Protein AF-A0AAW2M0A2-F1 (afdb_monomer_lite)

Radius of gyration: 32.81 Å; chains: 1; bounding box: 78×46×75 Å

Sequence (125 aa):
MKDNPKRLKSDKYCRFHRDRGHTTEECHHLKNEIEKLIQRGHLRQYVNREQSRQPQETASTQHPNSDNLPTAGVIAVISGGPAGGDSANARKALVRAARRNNWQTPNQIQHKLRQARRNRAAIKT

Foldseek 3Di:
DDPDPQQVPDPEADPVVRGGRHYVVPDPVNVVVVVVCVVVVNCVVVDPCPPVPPPPDPPDDDDDDDDDDPPVPDDPDDDDDPPQDPDPVSVVVVVVVVVVVPPDDPVRVVVVVVVVVVVVVVVVD

pLDDT: mean 73.16, std 16.67, range [36.16, 96.31]

Structure (mmCIF, N/CA/C/O backbone):
data_AF-A0AAW2M0A2-F1
#
_entry.id   AF-A0AAW2M0A2-F1
#
loop_
_atom_site.group_PDB
_atom_site.id
_atom_site.type_symbol
_atom_site.label_atom_id
_atom_site.label_alt_id
_atom_site.label_comp_id
_atom_site.label_asym_id
_atom_site.label_entity_id
_atom_site.label_seq_id
_atom_site.pdbx_PDB_ins_code
_atom_site.Cartn_x
_atom_site.Cartn_y
_atom_site.Cartn_z
_atom_site.occupancy
_atom_site.B_iso_or_equiv
_atom_site.auth_seq_id
_atom_site.auth_comp_id
_atom_site.auth_asym_id
_atom_site.auth_atom_id
_atom_site.pdbx_PDB_model_num
ATOM 1 N N . MET A 1 1 ? -1.015 3.273 -32.612 1.00 47.84 1 MET A N 1
ATOM 2 C CA . MET A 1 1 ? -0.076 3.858 -31.628 1.00 47.84 1 MET A CA 1
ATOM 3 C C . MET A 1 1 ? 1.173 4.245 -32.398 1.00 47.84 1 MET A C 1
ATOM 5 O O . MET A 1 1 ? 1.614 3.447 -33.205 1.00 47.84 1 MET A O 1
ATOM 9 N N . LYS A 1 2 ? 1.650 5.490 -32.289 1.00 52.97 2 LYS A N 1
ATOM 10 C CA . LYS A 1 2 ? 2.825 5.941 -33.051 1.00 52.97 2 LYS A CA 1
ATOM 11 C C . LYS A 1 2 ? 4.074 5.359 -32.395 1.00 52.97 2 LYS A C 1
ATOM 13 O O . LYS A 1 2 ? 4.426 5.778 -31.292 1.00 52.97 2 LYS A O 1
ATOM 18 N N . ASP A 1 3 ? 4.710 4.399 -33.054 1.00 57.28 3 ASP A N 1
ATOM 19 C CA . ASP A 1 3 ? 5.968 3.821 -32.596 1.00 57.28 3 ASP A CA 1
ATOM 20 C C . ASP A 1 3 ? 7.051 4.898 -32.615 1.00 57.28 3 ASP A C 1
ATOM 22 O O . ASP A 1 3 ? 7.471 5.380 -33.665 1.00 57.28 3 ASP A O 1
ATOM 26 N N . ASN A 1 4 ? 7.467 5.340 -31.427 1.00 65.25 4 ASN A N 1
ATOM 27 C CA . ASN A 1 4 ? 8.566 6.283 -31.298 1.00 65.25 4 ASN A CA 1
ATOM 28 C C . ASN A 1 4 ? 9.881 5.516 -31.537 1.00 65.25 4 ASN A C 1
ATOM 30 O O . ASN A 1 4 ? 10.256 4.695 -30.692 1.00 65.25 4 ASN A O 1
ATOM 34 N N . PRO A 1 5 ? 10.625 5.798 -32.622 1.00 62.78 5 PRO A N 1
ATOM 35 C CA . PRO A 1 5 ? 11.814 5.034 -33.007 1.00 62.78 5 PRO A CA 1
ATOM 36 C C . PRO A 1 5 ? 12.951 5.109 -31.975 1.00 62.78 5 PRO A C 1
ATOM 38 O O . PRO A 1 5 ? 13.879 4.305 -32.014 1.00 62.78 5 PRO A O 1
ATOM 41 N N . LYS A 1 6 ? 12.885 6.042 -31.012 1.00 63.00 6 LYS A N 1
ATOM 42 C CA . LYS A 1 6 ? 13.827 6.119 -29.884 1.00 63.00 6 LYS A CA 1
ATOM 43 C C . LYS A 1 6 ? 13.580 5.050 -28.808 1.00 63.00 6 LYS A C 1
ATOM 45 O O . LYS A 1 6 ? 14.526 4.671 -28.128 1.00 63.00 6 LYS A O 1
ATOM 50 N N . ARG A 1 7 ? 12.345 4.547 -28.663 1.00 61.69 7 ARG A N 1
ATOM 51 C CA . ARG A 1 7 ? 11.963 3.557 -27.628 1.00 61.69 7 ARG A CA 1
ATOM 52 C C . ARG A 1 7 ? 12.416 2.136 -27.971 1.00 61.69 7 ARG A C 1
ATOM 54 O O . ARG A 1 7 ? 12.587 1.324 -27.076 1.00 61.69 7 ARG A O 1
ATOM 61 N N . LEU A 1 8 ? 12.652 1.862 -29.254 1.00 61.09 8 LEU A N 1
ATOM 62 C CA . LEU A 1 8 ? 13.111 0.563 -29.758 1.00 61.09 8 LEU A CA 1
ATOM 63 C C . LEU A 1 8 ? 14.630 0.360 -29.636 1.00 61.09 8 LEU A C 1
ATOM 65 O O . LEU A 1 8 ? 15.093 -0.769 -29.757 1.00 61.09 8 LEU A O 1
ATOM 69 N N . LYS A 1 9 ? 15.404 1.433 -29.408 1.00 65.19 9 LYS A N 1
ATOM 70 C CA . LYS A 1 9 ? 16.873 1.375 -29.293 1.00 65.19 9 LYS A CA 1
ATOM 71 C C . LYS A 1 9 ? 17.370 1.066 -27.881 1.00 65.19 9 LYS A C 1
ATOM 73 O O . LYS A 1 9 ? 18.564 0.851 -27.711 1.00 65.19 9 LYS A O 1
ATOM 78 N N . SER A 1 10 ? 16.498 1.088 -26.873 1.00 70.69 10 SER A N 1
ATOM 79 C CA . SER A 1 10 ? 16.878 0.692 -25.521 1.00 70.69 10 SER A CA 1
ATOM 80 C C . SER A 1 10 ? 16.519 -0.771 -25.288 1.00 70.69 10 SER A C 1
ATOM 82 O O . SER A 1 10 ? 15.388 -1.194 -25.511 1.00 70.69 10 SER A O 1
ATOM 84 N N . ASP A 1 11 ? 17.476 -1.532 -24.763 1.00 82.00 11 ASP A N 1
ATOM 85 C CA . ASP A 1 11 ? 17.265 -2.914 -24.302 1.00 82.00 11 ASP A CA 1
ATOM 86 C C . ASP A 1 11 ? 16.486 -2.974 -22.967 1.00 82.00 11 ASP A C 1
ATOM 88 O O . ASP A 1 11 ? 16.401 -3.986 -22.277 1.00 82.00 11 ASP A O 1
ATOM 92 N N . LYS A 1 12 ? 15.904 -1.840 -22.561 1.00 88.44 12 LYS A N 1
ATOM 93 C CA . LYS A 1 12 ? 15.122 -1.706 -21.338 1.00 88.44 12 LYS A CA 1
ATOM 94 C C . LYS A 1 12 ? 13.696 -2.173 -21.602 1.00 88.44 12 LYS A C 1
ATOM 96 O O . LYS A 1 12 ? 13.022 -1.664 -22.502 1.00 88.44 12 LYS A O 1
ATOM 101 N N . TYR A 1 13 ? 13.228 -3.103 -20.776 1.00 91.88 13 TYR A N 1
ATOM 102 C CA . TYR A 1 13 ? 11.887 -3.672 -20.862 1.00 91.88 13 TYR A CA 1
ATOM 103 C C . TYR A 1 13 ? 11.083 -3.421 -19.585 1.00 91.88 13 TYR A C 1
ATOM 105 O O . TYR A 1 13 ? 11.529 -3.726 -18.473 1.00 91.88 13 TYR A O 1
ATOM 113 N N . CYS A 1 14 ? 9.864 -2.908 -19.747 1.00 93.62 14 CYS A N 1
ATOM 114 C CA . CYS A 1 14 ? 8.938 -2.674 -18.650 1.00 93.62 14 CYS A CA 1
ATOM 115 C C . CYS A 1 14 ? 7.956 -3.841 -18.566 1.00 93.62 14 CYS A C 1
ATOM 117 O O . CYS A 1 14 ? 7.117 -4.029 -19.448 1.00 93.62 14 CYS A O 1
ATOM 119 N N . ARG A 1 15 ? 8.014 -4.613 -17.475 1.00 94.25 15 ARG A N 1
ATOM 120 C CA . ARG A 1 15 ? 7.142 -5.789 -17.285 1.00 94.25 15 ARG A CA 1
ATOM 121 C C . ARG A 1 15 ? 5.673 -5.410 -17.092 1.00 94.25 15 ARG A C 1
ATOM 123 O O . ARG A 1 15 ? 4.801 -6.192 -17.452 1.00 94.25 15 ARG A O 1
ATOM 130 N N . PHE A 1 16 ? 5.413 -4.220 -16.550 1.00 94.56 16 PHE A N 1
ATOM 131 C CA . PHE A 1 16 ? 4.065 -3.716 -16.278 1.00 94.56 16 PHE A CA 1
ATOM 132 C C . PHE A 1 16 ? 3.295 -3.391 -17.566 1.00 94.56 16 PHE A C 1
ATOM 134 O O . PHE A 1 16 ? 2.147 -3.795 -17.715 1.00 94.56 16 PHE A O 1
ATOM 141 N N . HIS A 1 17 ? 3.948 -2.734 -18.529 1.00 93.44 17 HIS A N 1
ATOM 142 C CA . HIS A 1 17 ? 3.345 -2.414 -19.829 1.00 93.44 17 HIS A CA 1
ATOM 143 C C . HIS A 1 17 ? 3.620 -3.456 -20.918 1.00 93.44 17 HIS A C 1
ATOM 145 O O . HIS A 1 17 ? 2.999 -3.397 -21.974 1.00 93.44 17 HIS A O 1
ATOM 151 N N . ARG A 1 18 ? 4.534 -4.403 -20.662 1.00 91.81 18 ARG A N 1
ATOM 152 C CA . ARG A 1 18 ? 5.041 -5.371 -21.646 1.00 91.81 18 ARG A CA 1
ATOM 153 C C . ARG A 1 18 ? 5.586 -4.693 -22.907 1.00 91.81 18 ARG A C 1
ATOM 155 O O . ARG A 1 18 ? 5.387 -5.165 -24.020 1.00 91.81 18 ARG A O 1
ATOM 162 N N . ASP A 1 19 ? 6.271 -3.572 -22.703 1.00 88.25 19 ASP A N 1
ATOM 163 C CA . ASP A 1 19 ? 6.739 -2.673 -23.757 1.00 88.25 19 ASP A CA 1
ATOM 164 C C . ASP A 1 19 ? 8.220 -2.319 -23.550 1.00 88.25 19 ASP A C 1
ATOM 166 O O . ASP A 1 19 ? 8.745 -2.374 -22.429 1.00 88.25 19 ASP A O 1
ATOM 170 N N . ARG A 1 20 ? 8.897 -1.962 -24.643 1.00 87.56 20 ARG A N 1
ATOM 171 C CA . ARG A 1 20 ? 10.299 -1.533 -24.650 1.00 87.56 20 ARG A CA 1
ATOM 172 C C . ARG A 1 20 ? 10.403 -0.020 -24.481 1.00 87.56 20 ARG A C 1
ATOM 174 O O . ARG A 1 20 ? 9.491 0.744 -24.804 1.00 87.56 20 ARG A O 1
ATOM 181 N N . GLY A 1 21 ? 11.524 0.428 -23.933 1.00 87.75 21 GLY A N 1
ATOM 182 C CA . GLY A 1 21 ? 11.823 1.850 -23.778 1.00 87.75 21 GLY A CA 1
ATOM 183 C C . GLY A 1 21 ? 12.340 2.211 -22.392 1.00 87.75 21 GLY A C 1
ATOM 184 O O . GLY A 1 21 ? 13.243 3.036 -22.286 1.00 87.75 21 GLY A O 1
ATOM 185 N N . HIS A 1 22 ? 11.787 1.591 -21.350 1.00 91.69 22 HIS A N 1
ATOM 186 C CA . HIS A 1 22 ? 12.087 1.868 -19.942 1.00 91.69 22 HIS A CA 1
ATOM 187 C C . HIS A 1 22 ? 11.984 0.585 -19.114 1.00 91.69 22 HIS A C 1
ATOM 189 O O . HIS A 1 22 ? 11.351 -0.376 -19.551 1.00 91.69 22 HIS A O 1
ATOM 195 N N . THR A 1 23 ? 1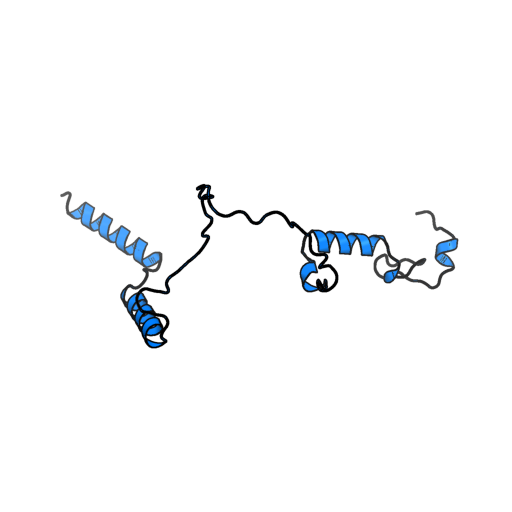2.599 0.552 -17.932 1.00 93.81 23 THR A N 1
ATOM 196 C CA . THR A 1 23 ? 12.443 -0.570 -16.992 1.00 93.81 23 THR A CA 1
AT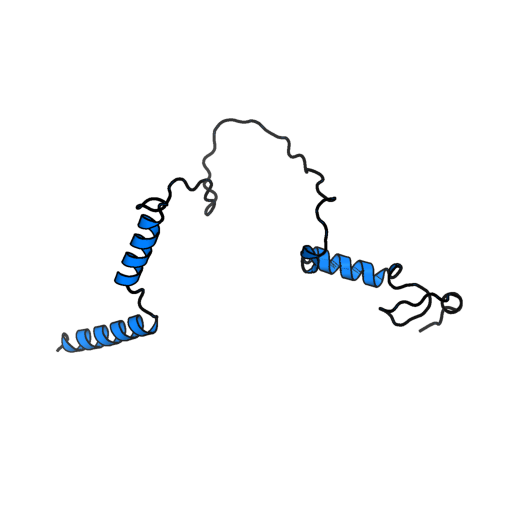OM 197 C C . THR A 1 23 ? 11.202 -0.392 -16.115 1.00 93.81 23 THR A C 1
ATOM 199 O O . THR A 1 23 ? 10.623 0.690 -16.026 1.00 93.81 23 THR A O 1
ATOM 202 N N . THR A 1 24 ? 10.785 -1.452 -15.422 1.00 92.50 24 THR A N 1
ATOM 203 C CA . THR A 1 24 ? 9.677 -1.386 -14.451 1.00 92.50 24 THR A CA 1
ATOM 204 C C . THR A 1 24 ? 9.935 -0.357 -13.337 1.00 92.50 24 THR A C 1
ATOM 206 O O . THR A 1 24 ? 9.003 0.297 -12.882 1.00 92.50 24 THR A O 1
ATOM 209 N N . GLU A 1 25 ? 11.194 -0.162 -12.937 1.00 91.88 25 GLU A N 1
ATOM 210 C CA . GLU A 1 25 ? 11.605 0.814 -11.913 1.00 91.88 25 GLU A CA 1
ATOM 211 C C . GLU A 1 25 ? 11.519 2.269 -12.399 1.00 91.88 25 GLU A C 1
ATOM 213 O O . GLU A 1 25 ? 11.318 3.192 -11.610 1.00 91.88 25 GLU A O 1
ATOM 218 N N . GLU A 1 26 ? 11.643 2.493 -13.706 1.00 92.00 26 GLU A N 1
ATOM 219 C CA . GLU A 1 26 ? 11.525 3.806 -14.353 1.00 92.00 26 GLU A 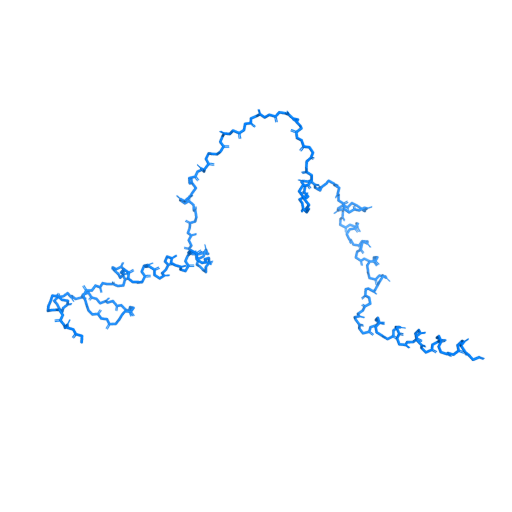CA 1
ATOM 220 C C . GLU A 1 26 ? 10.069 4.129 -14.742 1.00 92.00 26 GLU A C 1
ATOM 222 O O . GLU A 1 26 ? 9.768 5.217 -15.232 1.00 92.00 26 GLU A O 1
ATOM 227 N N . CYS A 1 27 ? 9.135 3.197 -14.533 1.00 94.56 27 CYS A N 1
ATOM 228 C CA . CYS A 1 27 ? 7.750 3.351 -14.958 1.00 94.56 27 CYS A CA 1
ATOM 229 C C . CYS A 1 27 ? 6.986 4.338 -14.063 1.00 94.56 27 CYS A C 1
ATOM 231 O O . CYS A 1 27 ? 6.522 3.998 -12.974 1.00 94.56 27 CYS A O 1
ATOM 233 N N . HIS A 1 28 ? 6.797 5.563 -14.553 1.00 94.44 28 HIS A N 1
ATOM 234 C CA . HIS A 1 28 ? 6.031 6.598 -13.850 1.00 94.44 28 HIS A CA 1
ATOM 235 C C . HIS A 1 28 ? 4.577 6.196 -13.584 1.00 94.44 28 HIS A C 1
ATOM 237 O O . HIS A 1 28 ? 4.045 6.489 -12.519 1.00 94.44 28 HIS A O 1
ATOM 243 N N . HIS A 1 29 ? 3.938 5.491 -14.524 1.00 93.94 29 HIS A N 1
ATOM 244 C CA . HIS A 1 29 ? 2.560 5.036 -14.340 1.00 93.94 29 HIS A CA 1
ATOM 245 C C . HIS A 1 29 ? 2.450 4.067 -13.157 1.00 93.94 29 HIS A C 1
ATOM 247 O O . HIS A 1 29 ? 1.573 4.220 -12.311 1.00 93.94 29 HIS A O 1
ATOM 253 N N . LEU A 1 30 ? 3.381 3.112 -13.062 1.00 95.31 30 LEU A N 1
ATOM 254 C CA . LEU A 1 30 ? 3.431 2.162 -11.956 1.00 95.31 30 LEU A CA 1
ATOM 255 C C . LEU A 1 30 ? 3.689 2.862 -10.614 1.00 95.31 30 LEU A C 1
ATOM 257 O O . LEU A 1 30 ? 3.006 2.561 -9.639 1.00 95.31 30 LEU A O 1
ATOM 261 N N . LYS A 1 31 ? 4.628 3.818 -10.564 1.00 95.00 31 LYS A N 1
ATOM 262 C CA . LYS A 1 31 ? 4.900 4.609 -9.349 1.00 95.00 31 LYS A CA 1
ATOM 263 C C . LYS A 1 31 ? 3.656 5.348 -8.860 1.00 95.00 31 LYS A C 1
ATOM 265 O O . LYS A 1 31 ? 3.298 5.218 -7.694 1.00 95.00 31 LYS A O 1
ATOM 270 N N . ASN A 1 32 ? 2.954 6.034 -9.762 1.00 96.31 32 ASN A N 1
ATOM 271 C CA . ASN A 1 32 ? 1.747 6.784 -9.418 1.00 96.31 32 ASN A CA 1
ATOM 272 C C . ASN A 1 32 ? 0.619 5.874 -8.906 1.00 96.31 32 ASN A C 1
ATOM 274 O O . ASN A 1 32 ? -0.100 6.242 -7.979 1.00 96.31 32 ASN A O 1
ATOM 278 N N . GLU A 1 33 ? 0.441 4.685 -9.489 1.00 95.75 33 GLU A N 1
ATOM 279 C CA . GLU A 1 33 ? -0.554 3.727 -8.993 1.00 95.75 33 GLU A CA 1
ATOM 280 C C . GLU A 1 33 ? -0.191 3.189 -7.602 1.00 95.75 33 GLU A C 1
ATOM 282 O O . GLU A 1 33 ? -1.057 3.115 -6.727 1.00 95.75 33 GLU A O 1
ATOM 287 N N . ILE A 1 34 ? 1.088 2.902 -7.343 1.00 95.12 34 ILE A N 1
ATOM 288 C CA . ILE A 1 34 ? 1.560 2.519 -6.004 1.00 95.12 34 ILE A CA 1
ATOM 289 C C . ILE A 1 34 ? 1.305 3.651 -4.997 1.00 95.12 34 ILE A C 1
ATOM 291 O O . ILE A 1 34 ? 0.774 3.390 -3.916 1.00 95.12 34 ILE A O 1
ATOM 295 N N . GLU A 1 35 ? 1.597 4.906 -5.347 1.00 94.88 35 GLU A N 1
ATOM 296 C CA . GLU A 1 35 ? 1.320 6.068 -4.491 1.00 94.88 35 GLU A CA 1
ATOM 297 C C . GLU A 1 35 ? -0.170 6.206 -4.156 1.00 94.88 35 GLU A C 1
ATOM 299 O O . GLU A 1 35 ? -0.524 6.364 -2.985 1.00 94.88 35 GLU A O 1
ATOM 304 N N . LYS A 1 36 ? -1.067 6.070 -5.141 1.00 96.31 36 LYS A N 1
ATOM 305 C CA . LYS A 1 36 ? -2.521 6.090 -4.897 1.00 96.31 36 LYS A CA 1
ATOM 306 C C . LYS A 1 36 ? -2.954 4.975 -3.946 1.00 96.31 36 LYS A C 1
ATOM 308 O O . LYS A 1 36 ? -3.796 5.199 -3.076 1.00 96.31 36 LYS A O 1
ATOM 313 N N . LEU A 1 37 ? -2.395 3.773 -4.090 1.00 95.56 37 LEU A N 1
ATOM 314 C CA . LEU A 1 37 ? -2.695 2.645 -3.205 1.00 95.56 37 LEU A CA 1
ATOM 315 C C . LEU A 1 37 ? -2.165 2.865 -1.779 1.00 95.56 37 LEU A C 1
ATOM 317 O O . LEU A 1 37 ? -2.819 2.456 -0.816 1.00 95.56 37 LEU A O 1
ATOM 321 N N . ILE A 1 38 ? -1.024 3.543 -1.626 1.00 94.19 38 ILE A N 1
ATOM 322 C CA . ILE A 1 38 ? -0.500 3.973 -0.323 1.00 94.19 38 ILE A CA 1
ATOM 323 C C . ILE A 1 38 ? -1.426 5.019 0.307 1.00 94.19 38 ILE A C 1
ATOM 325 O O . ILE A 1 38 ? -1.805 4.862 1.468 1.00 94.19 38 ILE A O 1
ATOM 329 N N . GLN A 1 39 ? -1.847 6.035 -0.454 1.00 92.75 39 GLN A N 1
ATOM 330 C CA . GLN A 1 39 ? -2.752 7.093 0.017 1.00 92.75 39 GLN A CA 1
ATOM 331 C C . GLN A 1 39 ? -4.115 6.545 0.454 1.00 92.75 39 GLN A C 1
ATOM 333 O O . GLN A 1 39 ? -4.638 6.942 1.491 1.00 92.75 39 GLN A O 1
ATOM 338 N N . ARG A 1 40 ? -4.663 5.573 -0.286 1.00 95.00 40 ARG A N 1
ATOM 339 C CA . ARG A 1 40 ? -5.898 4.858 0.089 1.00 95.00 40 ARG A CA 1
ATOM 340 C C . ARG A 1 40 ? -5.724 3.915 1.280 1.00 95.00 40 ARG A C 1
ATOM 342 O O . ARG A 1 40 ? -6.700 3.386 1.798 1.00 95.00 40 ARG A O 1
ATOM 349 N N . GLY A 1 41 ? -4.489 3.683 1.715 1.00 91.38 41 GLY A N 1
ATOM 350 C CA . GLY A 1 41 ? -4.180 2.869 2.880 1.00 91.38 41 GLY A CA 1
ATOM 351 C C . GLY A 1 41 ? -4.030 1.368 2.607 1.00 91.38 41 GLY A C 1
ATOM 352 O O . GLY A 1 41 ? -3.803 0.613 3.551 1.00 91.38 41 GLY A O 1
ATOM 353 N N . HIS A 1 42 ? -4.098 0.919 1.350 1.00 94.50 42 HIS A N 1
ATOM 354 C CA . HIS A 1 42 ? -4.028 -0.506 0.996 1.00 94.50 42 HIS A CA 1
ATOM 355 C C . HIS A 1 42 ? -2.625 -1.104 1.158 1.00 94.50 42 HIS A C 1
ATOM 357 O O . HIS A 1 42 ? -2.487 -2.292 1.436 1.00 94.50 42 HIS A O 1
ATOM 363 N N . LEU A 1 43 ? -1.579 -0.282 1.025 1.00 93.00 43 LEU A N 1
ATOM 364 C CA . LEU A 1 43 ? -0.180 -0.723 1.100 1.00 93.00 43 LEU A CA 1
ATOM 365 C C . LEU A 1 43 ? 0.537 -0.275 2.384 1.00 93.00 43 LEU A C 1
ATOM 367 O O . LEU A 1 43 ? 1.762 -0.317 2.449 1.00 93.00 43 LEU A O 1
ATOM 371 N N . ARG A 1 44 ? -0.199 0.124 3.434 1.00 86.50 44 ARG A N 1
ATOM 372 C CA . ARG A 1 44 ? 0.393 0.661 4.682 1.00 86.50 44 ARG A CA 1
ATOM 373 C C . ARG A 1 44 ? 1.401 -0.273 5.350 1.00 86.50 44 ARG A C 1
ATOM 375 O O . ARG A 1 44 ? 2.342 0.217 5.955 1.00 86.50 44 ARG A O 1
ATOM 382 N N . GLN A 1 45 ? 1.207 -1.584 5.231 1.00 87.88 45 GLN A N 1
ATOM 383 C CA . GLN A 1 45 ? 2.099 -2.608 5.788 1.00 87.88 45 GLN A CA 1
ATOM 384 C C . GLN A 1 45 ? 3.462 -2.702 5.078 1.00 87.88 45 GLN A C 1
ATOM 386 O O . GLN A 1 45 ? 4.401 -3.251 5.641 1.00 87.88 45 GLN A O 1
ATOM 391 N N . TYR A 1 46 ? 3.576 -2.157 3.863 1.00 86.94 46 TYR A N 1
ATOM 392 C CA . TYR A 1 46 ? 4.798 -2.181 3.051 1.00 86.94 46 TYR A CA 1
ATOM 393 C C . TYR A 1 46 ? 5.560 -0.850 3.077 1.00 86.94 46 TYR A C 1
ATOM 395 O O . TYR A 1 46 ? 6.642 -0.747 2.506 1.00 86.94 46 TYR A O 1
ATOM 403 N N . VAL A 1 47 ? 5.006 0.177 3.727 1.00 86.12 47 VAL A N 1
ATOM 404 C CA . VAL A 1 47 ? 5.646 1.488 3.867 1.00 86.12 47 VAL A CA 1
ATOM 405 C C . VAL A 1 47 ? 6.352 1.536 5.213 1.00 86.12 47 VAL A C 1
ATOM 407 O O . VAL A 1 47 ? 5.697 1.576 6.257 1.00 86.12 47 VAL A O 1
ATOM 410 N N . ASN A 1 48 ? 7.685 1.564 5.200 1.00 81.88 48 ASN A N 1
ATOM 411 C CA . ASN A 1 48 ? 8.444 1.762 6.425 1.00 81.88 48 ASN A CA 1
ATOM 412 C C . ASN A 1 48 ? 8.265 3.217 6.901 1.00 81.88 48 ASN A C 1
ATOM 414 O O . ASN A 1 48 ? 8.787 4.159 6.309 1.00 81.88 48 ASN A O 1
ATOM 418 N N . ARG A 1 49 ? 7.449 3.413 7.943 1.00 66.62 49 ARG A N 1
ATOM 419 C CA . ARG A 1 49 ? 7.072 4.738 8.473 1.00 66.62 49 ARG A CA 1
ATOM 420 C C . ARG A 1 49 ? 8.175 5.426 9.280 1.00 66.62 49 ARG A C 1
ATOM 422 O O . ARG A 1 49 ? 7.965 6.545 9.745 1.00 66.62 49 ARG A O 1
ATOM 429 N N . GLU A 1 50 ? 9.324 4.786 9.456 1.00 60.41 50 GLU A N 1
ATOM 430 C CA . GLU A 1 50 ? 10.376 5.249 10.364 1.00 60.41 50 GLU A CA 1
ATOM 431 C C . GLU A 1 50 ? 11.065 6.548 9.900 1.00 60.41 50 GLU A C 1
ATOM 433 O O . GLU A 1 50 ? 11.606 7.277 10.721 1.00 60.41 50 GLU A O 1
ATOM 438 N N . GLN A 1 51 ? 10.941 6.918 8.619 1.00 55.44 51 GLN A N 1
ATOM 439 C CA . GLN A 1 51 ? 11.546 8.135 8.047 1.00 55.44 51 GLN A CA 1
ATOM 440 C C . GLN A 1 51 ? 10.577 9.313 7.840 1.00 55.44 51 GLN A C 1
ATOM 442 O O . GLN A 1 51 ? 11.016 10.399 7.483 1.00 55.44 51 GLN A O 1
ATOM 447 N N . SER A 1 52 ? 9.273 9.146 8.097 1.00 50.44 52 SER A N 1
ATOM 448 C CA . SER A 1 52 ? 8.274 10.223 7.926 1.00 50.44 52 SER A CA 1
ATOM 449 C C . SER A 1 52 ? 7.804 10.836 9.250 1.00 50.44 52 SER A C 1
ATOM 451 O O . SER A 1 52 ? 6.779 11.517 9.293 1.00 50.44 52 SER A O 1
ATOM 453 N N . ARG A 1 53 ? 8.532 10.614 10.349 1.00 48.66 53 ARG A N 1
ATOM 454 C CA . ARG A 1 53 ? 8.329 11.380 11.583 1.00 48.66 53 ARG A CA 1
ATOM 455 C C . ARG A 1 53 ? 9.077 12.708 11.475 1.00 48.66 53 ARG A C 1
ATOM 457 O O . ARG A 1 53 ? 10.073 12.914 12.155 1.00 48.66 53 ARG A O 1
ATOM 464 N N . GLN A 1 54 ? 8.578 13.615 10.639 1.00 45.84 54 GLN A N 1
ATOM 465 C CA . GLN A 1 54 ? 8.650 15.015 11.036 1.00 45.84 54 GLN A CA 1
ATOM 466 C C . GLN A 1 54 ? 7.627 15.200 12.162 1.00 45.84 54 GLN A C 1
ATOM 468 O O . GLN A 1 54 ? 6.452 14.867 11.972 1.00 45.84 54 GLN A O 1
ATOM 473 N N . PRO A 1 55 ? 8.051 15.660 13.347 1.00 45.72 55 PRO A N 1
ATOM 474 C CA . PRO A 1 55 ? 7.129 16.125 14.363 1.00 45.72 55 PRO A CA 1
ATOM 475 C C . PRO A 1 55 ? 6.426 17.351 13.786 1.00 45.72 55 PRO A C 1
ATOM 477 O O . PRO A 1 55 ? 7.074 18.357 13.505 1.00 45.72 55 PRO A O 1
ATOM 480 N N . GLN A 1 56 ? 5.110 17.287 13.589 1.00 45.75 56 GLN A N 1
ATOM 481 C CA . GLN A 1 56 ? 4.351 18.527 13.614 1.00 45.75 56 GLN A CA 1
ATOM 482 C C . GLN A 1 56 ? 4.426 19.036 15.048 1.00 45.75 56 GLN A C 1
ATOM 484 O O . GLN A 1 56 ? 3.747 18.540 15.945 1.00 45.75 56 GLN A O 1
ATOM 489 N N . GLU A 1 57 ? 5.331 19.984 15.255 1.00 47.12 57 GLU A N 1
ATOM 490 C CA . GLU A 1 57 ? 5.278 20.904 16.370 1.00 47.12 57 GLU A CA 1
ATOM 491 C C . GLU A 1 57 ? 3.913 21.596 16.343 1.00 47.12 57 GLU A C 1
ATOM 493 O O . GLU A 1 57 ? 3.637 22.459 15.515 1.00 47.12 57 GLU A O 1
ATOM 498 N N . THR A 1 58 ? 3.045 21.222 17.273 1.00 41.09 58 THR A N 1
ATOM 499 C CA . THR A 1 58 ? 2.089 22.165 17.847 1.00 41.09 58 THR A CA 1
ATOM 500 C C . THR A 1 58 ? 2.561 22.443 19.264 1.00 41.09 58 THR A C 1
ATOM 502 O O . THR A 1 58 ? 2.033 21.914 20.240 1.00 41.09 58 THR A O 1
ATOM 505 N N . ALA A 1 59 ? 3.630 23.230 19.366 1.00 49.28 59 ALA A N 1
ATOM 506 C CA . ALA A 1 59 ? 3.992 23.898 20.603 1.00 49.28 59 ALA A CA 1
ATOM 507 C C . ALA A 1 59 ? 3.081 25.123 20.756 1.00 49.28 59 ALA A C 1
ATOM 509 O O . ALA A 1 59 ? 3.308 26.151 20.127 1.00 49.28 59 ALA A O 1
ATOM 510 N N . SER A 1 60 ? 2.015 24.968 21.538 1.00 41.84 60 SER A N 1
ATOM 511 C CA . SER A 1 60 ? 1.203 26.009 22.193 1.00 41.84 60 SER A CA 1
ATOM 512 C C . SER A 1 60 ? 0.100 25.244 22.942 1.00 41.84 60 SER A C 1
ATOM 514 O O . SER A 1 60 ? -0.632 24.492 22.318 1.00 41.84 60 SER A O 1
ATOM 516 N N . THR A 1 61 ? -0.082 25.273 24.256 1.00 36.16 61 THR A N 1
ATOM 517 C CA . THR A 1 61 ? 0.382 26.199 25.279 1.00 36.16 61 THR A CA 1
ATOM 518 C C . THR A 1 61 ? 0.218 25.490 26.624 1.00 36.16 61 THR A C 1
ATOM 520 O O . THR A 1 61 ? -0.740 24.746 26.834 1.00 36.16 61 THR A O 1
ATOM 523 N N . GLN A 1 62 ? 1.141 25.732 27.549 1.00 46.41 62 GLN A N 1
ATOM 524 C CA . GLN A 1 62 ? 0.885 25.530 28.970 1.00 46.41 62 GLN A CA 1
ATOM 525 C C . GLN A 1 62 ? -0.283 26.440 29.378 1.00 46.41 62 GLN A C 1
ATOM 527 O O . GLN A 1 62 ? -0.077 27.640 29.494 1.00 46.41 62 GLN A O 1
ATOM 532 N N . HIS A 1 63 ? -1.485 25.916 29.623 1.00 37.62 63 HIS A N 1
ATOM 533 C CA . HIS A 1 63 ? -2.442 26.622 30.478 1.00 37.62 63 HIS A CA 1
ATOM 534 C C . HIS A 1 63 ? -3.130 25.671 31.465 1.00 37.62 63 HIS A C 1
ATOM 536 O O . HIS A 1 63 ? -3.604 24.603 31.069 1.00 37.62 63 HIS A O 1
ATOM 542 N N . PRO A 1 64 ? -3.167 26.051 32.755 1.00 49.44 64 PRO A N 1
ATOM 543 C CA . PRO A 1 64 ? -3.958 25.395 33.777 1.00 49.44 64 PRO A CA 1
ATOM 544 C C . PRO A 1 64 ? -5.420 25.862 33.685 1.00 49.44 64 PRO A C 1
ATOM 546 O O . PRO A 1 64 ? -5.670 27.046 33.498 1.00 49.44 64 PRO A O 1
ATOM 549 N N . ASN A 1 65 ? -6.349 24.936 33.934 1.00 47.22 65 ASN A N 1
ATOM 550 C CA . ASN A 1 65 ? -7.767 25.151 34.260 1.00 47.22 65 ASN A CA 1
ATOM 551 C C . ASN A 1 65 ? -8.714 25.785 33.219 1.00 47.22 65 ASN A C 1
ATOM 553 O O . ASN A 1 65 ? -8.437 26.824 32.637 1.00 47.22 65 ASN A O 1
ATOM 557 N N . SER A 1 66 ? -9.921 25.196 33.188 1.00 48.59 66 SER A N 1
ATOM 558 C CA . SER A 1 66 ? -11.170 25.658 32.554 1.00 48.59 66 SER A CA 1
ATOM 559 C C . SER A 1 66 ? -11.141 25.632 31.016 1.00 48.59 66 SER A C 1
ATOM 561 O O . SER A 1 66 ? -10.298 26.248 30.394 1.00 48.59 66 SER A O 1
ATOM 563 N N . ASP A 1 67 ? -11.966 24.865 30.304 1.00 42.38 67 ASP A N 1
ATOM 564 C CA . ASP A 1 67 ? -13.416 24.860 30.428 1.00 42.38 67 ASP A CA 1
ATOM 565 C C . ASP A 1 67 ? -14.063 23.501 30.138 1.00 42.38 67 ASP A C 1
ATOM 567 O O . ASP A 1 67 ? -13.661 22.712 29.281 1.00 42.38 67 ASP A O 1
ATOM 571 N N . ASN A 1 68 ? -15.127 23.275 30.900 1.00 54.81 68 ASN A N 1
ATOM 572 C CA . ASN A 1 68 ? -16.035 22.145 30.867 1.00 54.81 68 ASN A CA 1
ATOM 573 C C . ASN A 1 68 ? -16.818 22.076 29.547 1.00 54.81 68 ASN A C 1
ATOM 575 O O . ASN A 1 68 ? -17.943 22.570 29.473 1.00 54.81 68 ASN A O 1
ATOM 579 N N . LEU A 1 69 ? -16.298 21.376 28.540 1.00 50.28 69 LEU A N 1
ATOM 580 C CA . LEU A 1 69 ? -17.162 20.816 27.504 1.00 50.28 69 LEU A CA 1
ATOM 581 C C . LEU A 1 69 ? -16.911 19.311 27.374 1.00 50.28 69 LEU A C 1
ATOM 583 O O . LEU A 1 69 ? -15.885 18.904 26.825 1.00 50.28 69 LEU A O 1
ATOM 587 N N . PRO A 1 70 ? -17.821 18.454 27.873 1.00 58.06 70 PRO A N 1
ATOM 588 C CA . PRO A 1 70 ? -17.745 17.038 27.581 1.00 58.06 70 PRO A CA 1
ATOM 589 C C . PRO A 1 70 ? -18.084 16.865 26.102 1.00 58.06 70 PRO A C 1
ATOM 591 O O . PRO A 1 70 ? -19.251 16.899 25.713 1.00 58.06 70 PRO A O 1
ATOM 594 N N . THR A 1 71 ? -17.065 16.684 25.261 1.00 61.56 71 THR A N 1
ATOM 595 C CA . THR A 1 71 ? -17.257 16.164 23.907 1.00 61.56 71 THR A CA 1
ATOM 596 C C . THR A 1 71 ? -17.997 14.840 24.045 1.00 61.56 71 THR A C 1
ATOM 598 O O . THR A 1 71 ? -17.458 13.879 24.599 1.00 61.56 71 THR A O 1
ATOM 601 N N . ALA A 1 72 ? -19.258 14.810 23.609 1.00 63.75 72 ALA A N 1
ATOM 602 C CA . ALA A 1 72 ? -20.115 13.641 23.740 1.00 63.75 72 ALA A CA 1
ATOM 603 C C . ALA A 1 72 ? -19.409 12.417 23.133 1.00 63.75 72 ALA A C 1
ATOM 605 O O . ALA A 1 72 ? -19.145 12.371 21.934 1.00 63.75 72 ALA A O 1
ATOM 606 N N . GLY A 1 73 ? -19.062 11.446 23.982 1.00 67.88 73 GLY A N 1
ATOM 607 C CA . GLY A 1 73 ? -18.369 10.219 23.579 1.00 67.88 73 GLY A CA 1
ATOM 608 C C . GLY A 1 73 ? -16.856 10.182 23.823 1.00 67.88 73 GLY A C 1
ATOM 609 O O . GLY A 1 73 ? -16.251 9.143 23.568 1.00 67.88 73 GLY A O 1
ATOM 610 N N . VAL A 1 74 ? -16.232 11.242 24.351 1.00 79.06 74 VAL A N 1
ATOM 611 C CA . VAL A 1 74 ? -14.813 11.196 24.744 1.00 79.06 74 VAL A CA 1
ATOM 612 C C . VAL A 1 74 ? -14.692 10.753 26.196 1.00 79.06 74 VAL A C 1
ATOM 614 O O . VAL A 1 74 ? -14.998 11.496 27.126 1.00 79.06 74 VAL A O 1
ATOM 617 N N . ILE A 1 75 ? -14.205 9.531 26.394 1.00 79.62 75 ILE A N 1
ATOM 618 C CA . ILE A 1 75 ? -13.777 9.058 27.708 1.00 79.62 75 ILE A CA 1
ATOM 619 C C . ILE A 1 75 ? -12.309 9.456 27.878 1.00 79.62 75 ILE A C 1
ATOM 621 O O . ILE A 1 75 ? -11.424 8.831 27.301 1.00 79.62 75 ILE A O 1
ATOM 625 N N . ALA A 1 76 ? -12.059 10.518 28.644 1.00 78.44 76 ALA A N 1
ATOM 626 C CA . ALA A 1 76 ? -10.710 11.044 28.863 1.00 78.44 76 ALA A CA 1
ATOM 627 C C . ALA A 1 76 ? -9.840 10.113 29.729 1.00 78.44 76 ALA A C 1
ATOM 629 O O . ALA A 1 76 ? -8.651 9.954 29.469 1.00 78.44 76 ALA A O 1
ATOM 630 N N . VAL A 1 77 ? -10.432 9.479 30.745 1.00 83.25 77 VAL A N 1
ATOM 631 C CA . VAL A 1 77 ? -9.766 8.549 31.667 1.00 83.25 77 VAL A CA 1
ATOM 632 C C . VAL A 1 77 ? -10.766 7.478 32.099 1.00 83.25 77 VAL A C 1
ATOM 634 O O . VAL A 1 77 ? -11.904 7.791 32.439 1.00 83.25 77 VAL A O 1
ATOM 637 N N . ILE A 1 78 ? -10.322 6.218 32.130 1.00 75.00 78 ILE A N 1
ATOM 638 C CA . ILE A 1 78 ? -11.008 5.129 32.836 1.00 75.00 78 ILE A CA 1
ATOM 639 C C . ILE A 1 78 ? -10.122 4.744 34.015 1.00 75.00 78 ILE A C 1
ATOM 641 O O . ILE A 1 78 ? -9.069 4.134 33.834 1.00 75.00 78 ILE A O 1
ATOM 645 N N . SER A 1 79 ? -10.534 5.121 35.221 1.00 74.62 79 SER A N 1
ATOM 646 C CA . SER A 1 79 ? -9.895 4.711 36.467 1.00 74.62 79 SER A CA 1
ATOM 647 C C . SER A 1 79 ? -10.767 3.665 37.167 1.00 74.62 79 SER A C 1
ATOM 649 O O . SER A 1 79 ? -11.969 3.850 37.338 1.00 74.62 79 SER A O 1
ATOM 651 N N . GLY A 1 80 ? -10.154 2.543 37.551 1.00 77.75 80 GLY A N 1
ATOM 652 C CA . GLY A 1 80 ? -10.831 1.418 38.202 1.00 77.75 80 GLY A CA 1
ATOM 653 C C . GLY A 1 80 ? -10.920 0.173 37.315 1.00 77.75 80 GLY A C 1
ATOM 654 O O . GLY A 1 80 ? -11.442 0.205 36.204 1.00 77.75 80 GLY A O 1
ATOM 655 N N . GLY A 1 81 ? -10.384 -0.943 37.813 1.00 74.44 81 GLY A N 1
ATOM 656 C CA . GLY A 1 81 ? -10.576 -2.269 37.222 1.00 74.44 81 GLY A CA 1
ATOM 657 C C . GLY A 1 81 ? -11.954 -2.860 37.564 1.00 74.44 81 GLY A C 1
ATOM 658 O O . GLY A 1 81 ? -12.749 -2.225 38.258 1.00 74.44 81 GLY A O 1
ATOM 659 N N . PRO A 1 82 ? -12.267 -4.088 37.110 1.00 73.56 82 PRO A N 1
ATOM 660 C CA . PRO A 1 82 ? -13.531 -4.745 37.443 1.00 73.56 82 PRO A CA 1
ATOM 661 C C . PRO A 1 82 ? -13.729 -4.837 38.963 1.00 73.56 82 PRO A C 1
ATOM 663 O O . PRO A 1 82 ? -12.763 -5.032 39.701 1.00 73.56 82 PRO A O 1
ATOM 666 N N . ALA A 1 83 ? -14.986 -4.791 39.423 1.00 73.31 83 ALA A N 1
ATOM 667 C CA . ALA A 1 83 ? -15.390 -4.774 40.841 1.00 73.31 83 ALA A CA 1
ATOM 668 C C . ALA A 1 83 ? -14.971 -6.009 41.684 1.00 73.31 83 ALA A C 1
ATOM 670 O O . ALA A 1 83 ? -15.412 -6.167 42.817 1.00 73.31 83 ALA A O 1
ATOM 671 N N . GLY A 1 84 ? -14.128 -6.895 41.148 1.00 72.62 84 GLY A N 1
ATOM 672 C CA . GLY A 1 84 ? -13.521 -8.027 41.853 1.00 72.62 84 GLY A CA 1
ATOM 673 C C . GLY A 1 84 ? -11.989 -8.017 41.859 1.00 72.62 84 GLY A C 1
ATOM 674 O O . GLY A 1 84 ? -11.391 -8.984 42.322 1.00 72.62 84 GLY A O 1
ATOM 675 N N . GLY A 1 85 ? -11.351 -6.967 41.338 1.00 77.69 85 GLY A N 1
ATOM 676 C CA . GLY A 1 85 ? -9.904 -6.915 41.139 1.00 77.69 85 GLY A CA 1
ATOM 677 C C . GLY A 1 85 ? -9.439 -7.666 39.886 1.00 77.69 85 GLY A C 1
ATOM 678 O O . GLY A 1 85 ? -10.196 -8.368 39.212 1.00 77.69 85 GLY A O 1
ATOM 679 N N . ASP A 1 86 ? -8.163 -7.508 39.559 1.00 79.00 86 ASP A N 1
ATOM 680 C CA . ASP A 1 86 ? -7.503 -8.043 38.362 1.00 79.00 86 ASP A CA 1
ATOM 681 C C . ASP A 1 86 ? -6.833 -9.413 38.584 1.00 79.00 86 ASP A C 1
ATOM 683 O O . ASP A 1 86 ? -6.286 -10.009 37.648 1.00 79.00 86 ASP A O 1
ATOM 687 N N . SER A 1 87 ? -6.931 -9.953 39.804 1.00 86.06 87 SER A N 1
ATOM 688 C CA . SER A 1 87 ? -6.360 -11.249 40.163 1.00 86.06 87 SER A CA 1
ATOM 689 C C . SER A 1 87 ? -6.898 -12.390 39.288 1.00 86.06 87 SER A C 1
ATOM 691 O O . SER A 1 87 ? -8.057 -12.419 38.861 1.00 86.06 87 SER A O 1
ATOM 693 N N . ALA A 1 88 ? -6.065 -13.407 39.052 1.00 84.00 88 ALA A N 1
ATOM 694 C CA . ALA A 1 88 ? -6.464 -14.580 38.273 1.00 84.00 88 ALA A CA 1
ATOM 695 C C . ALA A 1 88 ? -7.704 -15.284 38.861 1.00 84.00 88 ALA A C 1
ATOM 697 O O . ALA A 1 88 ? -8.557 -15.774 38.114 1.00 84.00 88 ALA A O 1
ATOM 698 N N . ASN A 1 89 ? -7.832 -15.299 40.192 1.00 84.25 89 ASN A N 1
ATOM 699 C CA . ASN A 1 89 ? -8.988 -15.868 40.878 1.00 84.25 89 ASN A CA 1
ATOM 700 C C . ASN A 1 89 ? -10.258 -15.036 40.664 1.00 84.25 89 ASN A C 1
ATOM 702 O O . ASN A 1 89 ? -11.310 -15.626 40.397 1.00 84.25 89 ASN A O 1
ATOM 706 N N . ALA A 1 90 ? -10.158 -13.704 40.693 1.00 83.94 90 ALA A N 1
ATOM 707 C CA . ALA A 1 90 ? -11.268 -12.803 40.389 1.00 83.94 90 ALA A CA 1
ATOM 708 C C . ALA A 1 90 ? -11.769 -12.975 38.949 1.00 83.94 90 ALA A C 1
ATOM 710 O O . ALA A 1 90 ? -12.966 -13.165 38.725 1.00 83.94 90 ALA A O 1
ATOM 711 N N . ARG A 1 91 ? -10.852 -13.052 37.973 1.00 81.81 91 ARG A N 1
ATOM 712 C CA . ARG A 1 91 ? -11.196 -13.326 36.565 1.00 81.81 91 ARG A CA 1
ATOM 713 C C . ARG A 1 91 ? -11.931 -14.661 36.405 1.00 81.81 91 ARG A C 1
ATOM 715 O O . ARG A 1 91 ? -12.973 -14.729 35.755 1.00 81.81 91 ARG A O 1
ATOM 722 N N . LYS A 1 92 ? -11.446 -15.727 37.056 1.00 84.19 92 LYS A N 1
ATOM 723 C CA . LYS A 1 92 ? -12.118 -17.041 37.059 1.00 84.19 92 LYS A CA 1
ATOM 724 C C . LYS A 1 92 ? -13.486 -16.996 37.744 1.00 84.19 92 LYS A C 1
ATOM 726 O O . LYS A 1 92 ? -14.382 -17.739 37.347 1.00 84.19 92 LYS A O 1
ATOM 731 N N . ALA A 1 93 ? -13.655 -16.200 38.799 1.00 81.75 93 ALA A N 1
ATOM 732 C CA . ALA A 1 93 ? -14.933 -16.045 39.494 1.00 81.75 93 ALA A CA 1
ATOM 733 C C . ALA A 1 93 ? -15.969 -15.322 38.619 1.00 81.75 93 ALA A C 1
ATOM 735 O O . ALA A 1 93 ? -17.104 -15.789 38.535 1.00 81.75 93 ALA A O 1
ATOM 736 N N . LEU A 1 94 ? -15.558 -14.277 37.891 1.00 77.69 94 LEU A N 1
ATOM 737 C CA . LEU A 1 94 ? -16.400 -13.578 36.917 1.00 77.69 94 LEU A CA 1
ATOM 738 C C . LEU A 1 94 ? -16.878 -14.524 35.808 1.00 77.69 94 LEU A C 1
ATOM 740 O O . LEU A 1 94 ? -18.072 -14.598 35.538 1.00 77.69 94 LEU A O 1
ATOM 744 N N . VAL A 1 95 ? -15.975 -15.318 35.221 1.00 81.25 95 VAL A N 1
ATOM 745 C CA . VAL A 1 95 ? -16.337 -16.317 34.197 1.00 81.25 95 VAL A CA 1
ATOM 746 C C . VAL A 1 95 ? -17.319 -17.352 34.755 1.00 81.25 95 VAL A C 1
ATOM 748 O O . VAL A 1 95 ? -18.297 -17.705 34.096 1.00 81.25 95 VAL A O 1
ATOM 751 N N . ARG A 1 96 ? -17.109 -17.820 35.992 1.00 81.44 96 ARG A N 1
ATOM 752 C CA . ARG A 1 96 ? -18.035 -18.742 36.673 1.00 81.44 96 ARG A CA 1
ATOM 753 C C . ARG A 1 96 ? -19.403 -18.105 36.942 1.00 81.44 96 ARG A C 1
ATOM 755 O O . ARG A 1 96 ? -20.416 -18.790 36.828 1.00 81.44 96 ARG A O 1
ATOM 762 N N . ALA A 1 97 ? -19.453 -16.824 37.297 1.00 74.81 97 ALA A N 1
ATOM 763 C CA . ALA A 1 97 ? -20.701 -16.083 37.475 1.00 74.81 97 ALA A CA 1
ATOM 764 C C . ALA A 1 97 ? -21.427 -15.861 36.136 1.00 74.81 97 ALA A C 1
ATOM 766 O O . ALA A 1 97 ? -22.625 -16.106 36.039 1.00 74.81 97 ALA A O 1
ATOM 767 N N . ALA A 1 98 ? -20.699 -15.511 35.074 1.00 72.25 98 ALA A N 1
ATOM 768 C CA . ALA A 1 98 ? -21.250 -15.351 33.730 1.00 72.25 98 ALA A CA 1
ATOM 769 C C . ALA A 1 98 ? -21.844 -16.659 33.181 1.00 72.25 98 ALA A C 1
ATOM 771 O O . ALA A 1 98 ? -22.902 -16.645 32.558 1.00 72.25 98 ALA A O 1
ATOM 772 N N . ARG A 1 99 ? -21.210 -17.804 33.474 1.00 67.56 99 ARG A N 1
ATOM 773 C CA . ARG A 1 99 ? -21.747 -19.135 33.145 1.00 67.56 99 ARG A CA 1
ATOM 774 C C . ARG A 1 99 ? -23.040 -19.454 33.900 1.00 67.56 99 ARG A C 1
ATOM 776 O O . ARG A 1 99 ? -23.945 -20.031 33.308 1.00 67.56 99 ARG A O 1
ATOM 783 N N . ARG A 1 100 ? -23.154 -19.048 35.171 1.00 64.62 100 ARG A N 1
ATOM 784 C CA . ARG A 1 100 ? -24.405 -19.173 35.947 1.00 64.62 100 ARG A CA 1
ATOM 785 C C . ARG A 1 100 ? -25.531 -18.312 35.376 1.00 64.62 100 ARG A C 1
ATOM 787 O O . ARG A 1 100 ? -26.679 -18.736 35.393 1.00 64.62 100 ARG A O 1
ATOM 794 N N . ASN A 1 101 ? -25.193 -17.163 34.799 1.00 61.44 101 ASN A N 1
ATOM 795 C CA . ASN A 1 101 ? -26.162 -16.250 34.199 1.00 61.44 101 ASN A CA 1
ATOM 796 C C . ASN A 1 101 ? -26.501 -16.569 32.734 1.00 61.44 101 ASN A C 1
ATOM 798 O O . ASN A 1 101 ? -27.150 -15.728 32.120 1.00 61.44 101 ASN A O 1
ATOM 802 N N . ASN A 1 102 ? -26.075 -17.735 32.201 1.00 60.53 102 ASN A N 1
ATOM 803 C CA . ASN A 1 102 ? -26.356 -18.277 30.858 1.00 60.53 102 ASN A CA 1
ATOM 804 C C . ASN A 1 102 ? -26.977 -17.231 29.926 1.00 60.53 102 ASN A C 1
ATOM 806 O O . ASN A 1 102 ? -28.204 -17.187 29.802 1.00 60.53 102 ASN A O 1
ATOM 810 N N . TRP A 1 103 ? -26.143 -16.349 29.356 1.00 48.53 103 TRP A N 1
ATOM 811 C CA . TRP A 1 103 ? -26.581 -15.364 28.368 1.00 48.53 103 TRP A CA 1
ATOM 812 C C . TRP A 1 103 ? -27.372 -16.113 27.302 1.00 48.53 103 TRP A C 1
ATOM 814 O O . TRP A 1 103 ? -26.818 -16.895 26.530 1.00 48.53 103 TRP A O 1
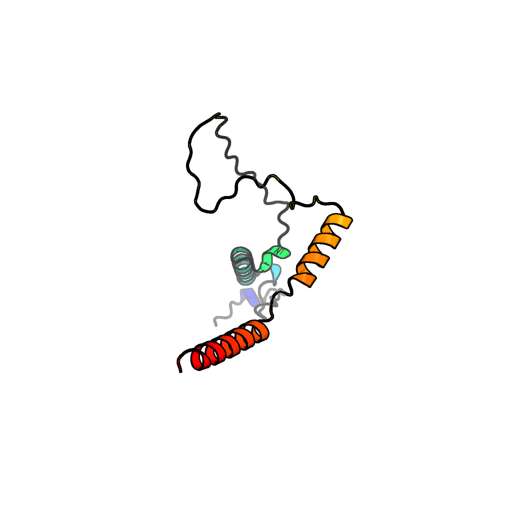ATOM 824 N N . GLN A 1 104 ? -28.695 -15.968 27.375 1.00 58.75 104 GLN A N 1
ATOM 825 C CA . GLN A 1 104 ? -29.617 -16.840 26.671 1.00 58.75 104 GLN A CA 1
ATOM 826 C C . GLN A 1 104 ? -29.335 -16.691 25.186 1.00 58.75 104 GLN A C 1
ATOM 828 O O . GLN A 1 104 ? -29.360 -15.580 24.655 1.00 58.75 104 GLN A O 1
ATOM 833 N N . THR A 1 105 ? -29.049 -17.809 24.517 1.00 58.31 105 THR A N 1
ATOM 834 C CA . THR A 1 105 ? -28.896 -17.790 23.064 1.00 58.31 105 THR A CA 1
ATOM 835 C C . THR A 1 105 ? -30.155 -17.166 22.453 1.00 58.31 105 THR A C 1
ATOM 837 O O . THR A 1 105 ? -31.240 -17.303 23.032 1.00 58.31 105 THR A O 1
ATOM 840 N N . PRO A 1 106 ? -30.066 -16.487 21.297 1.00 62.44 106 PRO A N 1
ATOM 841 C CA . PRO A 1 106 ? -31.229 -15.837 20.689 1.00 62.44 106 PRO A CA 1
ATOM 842 C C . PRO A 1 106 ? -32.459 -16.760 20.595 1.00 62.44 106 PRO A C 1
ATOM 844 O O . PRO A 1 106 ? -33.585 -16.330 20.842 1.00 62.44 106 PRO A O 1
ATOM 847 N N . ASN A 1 107 ? -32.240 -18.062 20.374 1.00 67.38 107 ASN A N 1
ATOM 848 C CA . ASN A 1 107 ? -33.290 -19.084 20.372 1.00 67.38 107 ASN A CA 1
ATOM 849 C C . ASN A 1 107 ? -33.962 -19.304 21.738 1.00 67.38 107 ASN A C 1
ATOM 851 O O . ASN A 1 107 ? -35.175 -19.502 21.798 1.00 67.38 107 ASN A O 1
ATOM 855 N N . GLN A 1 108 ? -33.214 -19.240 22.839 1.00 62.72 108 GLN A N 1
ATOM 856 C CA . GLN A 1 108 ? -33.762 -19.381 24.192 1.00 62.72 108 GLN A CA 1
ATOM 857 C C . GLN A 1 108 ? -34.635 -18.179 24.581 1.00 62.72 108 GLN A C 1
ATOM 859 O O . GLN A 1 108 ? -35.685 -18.356 25.203 1.00 62.72 108 GLN A O 1
ATOM 864 N N . ILE A 1 109 ? -34.264 -16.967 24.151 1.00 68.94 109 ILE A N 1
ATOM 865 C CA . ILE A 1 109 ? -35.061 -15.747 24.376 1.00 68.94 109 ILE A CA 1
ATOM 866 C C . ILE A 1 109 ? -36.390 -15.831 23.610 1.00 68.94 109 ILE A C 1
ATOM 868 O O . ILE A 1 109 ? -37.458 -15.598 24.182 1.00 68.94 109 ILE A O 1
ATOM 872 N N . GLN A 1 110 ? -36.345 -16.237 22.335 1.00 72.44 110 GLN A N 1
ATOM 873 C CA . GLN A 1 110 ? -37.544 -16.426 21.509 1.00 72.44 110 GLN A CA 1
ATOM 874 C C . GLN A 1 110 ? -38.484 -17.482 22.101 1.00 72.44 110 GLN A C 1
ATOM 876 O O . GLN A 1 110 ? -39.698 -17.274 22.173 1.00 72.44 110 GLN A O 1
ATOM 881 N N . HIS A 1 111 ? -37.931 -18.599 22.579 1.00 76.81 111 HIS A N 1
ATOM 882 C CA . HIS A 1 111 ? -38.712 -19.669 23.188 1.00 76.81 111 HIS A CA 1
ATOM 883 C C . HIS A 1 111 ? -39.437 -19.200 24.461 1.00 76.81 111 HIS A C 1
ATOM 885 O O . HIS A 1 111 ? -40.642 -19.425 24.598 1.00 76.81 111 HIS A O 1
ATOM 891 N N . LYS A 1 112 ? -38.752 -18.458 25.344 1.00 77.94 112 LYS A N 1
ATOM 892 C CA . LYS A 1 112 ? -39.360 -17.879 26.554 1.00 77.94 112 LYS A CA 1
ATOM 893 C C . LYS A 1 112 ? -40.438 -16.840 26.244 1.00 77.94 112 LYS A C 1
ATOM 895 O O . LYS A 1 112 ? -41.500 -16.874 26.861 1.00 77.94 112 LYS A O 1
ATOM 900 N N . LEU A 1 113 ? -40.226 -15.967 25.255 1.00 79.00 113 LEU A N 1
ATOM 901 C CA . LEU A 1 113 ? -41.244 -15.004 24.812 1.00 79.00 113 LEU A CA 1
ATOM 902 C C . LEU A 1 113 ? -42.494 -15.704 24.260 1.00 79.00 113 LEU A C 1
ATOM 904 O O . LEU A 1 113 ? -43.620 -15.280 24.527 1.00 79.00 113 LEU A O 1
ATOM 908 N N . ARG A 1 114 ? -42.314 -16.804 23.518 1.00 81.62 114 ARG A N 1
ATOM 909 C CA . ARG A 1 114 ? -43.421 -17.608 22.983 1.00 81.62 114 ARG A CA 1
ATOM 910 C C . ARG A 1 114 ? -44.214 -18.292 24.098 1.00 81.62 114 ARG A C 1
ATOM 912 O O . ARG A 1 114 ? -45.441 -18.285 24.044 1.00 81.62 114 ARG A O 1
ATOM 919 N N . GLN A 1 115 ? -43.536 -18.827 25.115 1.00 76.19 115 GLN A N 1
ATOM 920 C CA . GLN A 1 115 ? -44.186 -19.403 26.297 1.00 76.19 115 GLN A CA 1
ATOM 921 C C . GLN A 1 115 ? -44.935 -18.345 27.121 1.00 76.19 115 GLN A C 1
A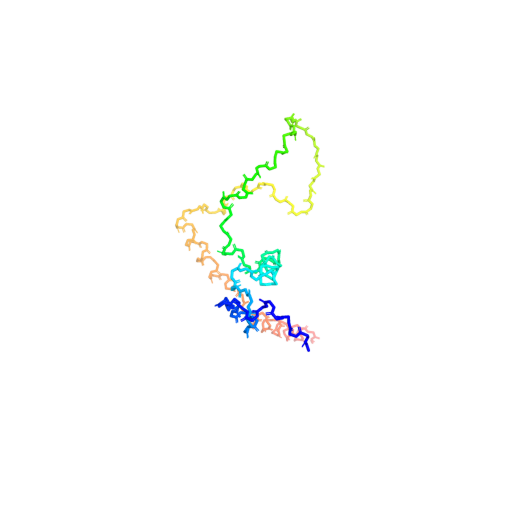TOM 923 O O . GLN A 1 115 ? -46.101 -18.542 27.448 1.00 76.19 115 GLN A O 1
ATOM 928 N N . ALA A 1 116 ? -44.324 -17.184 27.379 1.00 79.75 116 ALA A N 1
ATOM 929 C CA . ALA A 1 116 ? -44.957 -16.099 28.131 1.00 79.75 116 ALA A CA 1
ATOM 930 C C . ALA A 1 116 ? -46.242 -15.586 27.457 1.00 79.75 116 ALA A C 1
ATOM 932 O O . ALA A 1 116 ? -47.233 -15.312 28.132 1.00 79.75 116 ALA A O 1
ATOM 933 N N . ARG A 1 117 ? -46.266 -15.509 26.117 1.00 77.50 117 ARG A N 1
ATOM 934 C CA . ARG A 1 117 ? -47.477 -15.153 25.356 1.00 77.50 117 ARG A CA 1
ATOM 935 C C . ARG A 1 117 ? -48.591 -16.195 25.494 1.00 77.50 117 ARG A C 1
ATOM 937 O O . ARG A 1 117 ? -49.744 -15.802 25.628 1.00 77.50 117 ARG A O 1
ATOM 944 N N . ARG A 1 118 ? -48.260 -17.493 25.506 1.00 71.81 118 ARG A N 1
ATOM 945 C CA . ARG A 1 118 ? -49.239 -18.575 25.734 1.00 71.81 118 ARG A CA 1
ATOM 946 C C . ARG A 1 118 ? -49.814 -18.525 27.148 1.00 71.81 118 ARG A C 1
ATOM 948 O O . ARG A 1 118 ? -51.027 -18.560 27.306 1.00 71.81 118 ARG A O 1
ATOM 955 N N . ASN A 1 119 ? -48.962 -18.343 28.154 1.00 73.19 119 ASN A N 1
ATOM 956 C CA . ASN A 1 119 ? -49.400 -18.255 29.548 1.00 73.19 119 ASN A CA 1
ATOM 957 C C . ASN A 1 119 ? -50.274 -17.012 29.786 1.00 73.19 119 ASN A C 1
ATOM 959 O O . ASN A 1 119 ? -51.259 -17.078 30.509 1.00 73.19 119 ASN A O 1
ATOM 963 N N . ARG A 1 120 ? -49.976 -15.889 29.117 1.00 68.62 120 ARG A N 1
ATOM 964 C CA . ARG A 1 120 ? -50.809 -14.677 29.175 1.00 68.62 120 ARG A CA 1
ATOM 965 C C . ARG A 1 120 ? -52.175 -14.850 28.502 1.00 68.62 120 ARG A C 1
ATOM 967 O O . ARG A 1 120 ? -53.126 -14.204 28.927 1.00 68.62 120 ARG A O 1
ATOM 974 N N . ALA A 1 121 ? -52.269 -15.683 27.466 1.00 63.84 121 ALA A N 1
ATOM 975 C CA . ALA A 1 121 ? -53.543 -16.018 26.831 1.00 63.84 121 ALA A CA 1
ATOM 976 C C . ALA A 1 121 ? -54.407 -16.924 27.725 1.00 63.84 121 ALA A C 1
ATOM 978 O O . ALA A 1 121 ? -55.613 -16.737 27.767 1.00 63.84 121 ALA A O 1
ATOM 979 N N . ALA A 1 122 ? -53.790 -17.829 28.491 1.00 61.00 122 ALA A N 1
ATOM 980 C CA . ALA A 1 122 ? -54.492 -18.727 29.412 1.00 61.00 122 ALA A CA 1
ATOM 981 C C . ALA A 1 122 ? -55.061 -18.031 30.668 1.00 61.00 122 ALA A C 1
ATOM 983 O O . ALA A 1 122 ? -56.000 -18.535 31.266 1.00 61.00 122 ALA A O 1
ATOM 984 N N . ILE A 1 123 ? -54.512 -16.875 31.065 1.00 58.41 123 ILE A N 1
ATOM 985 C CA . ILE A 1 123 ? -5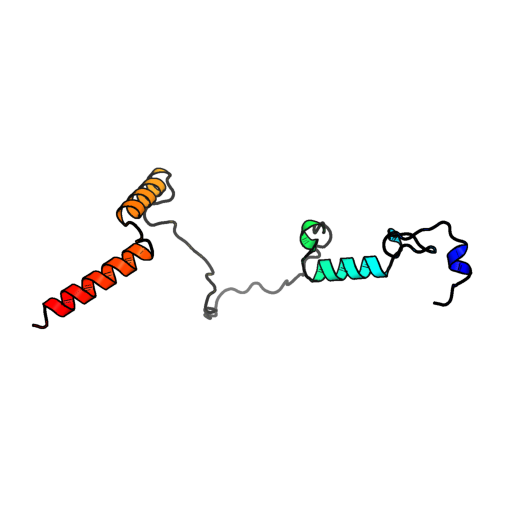4.982 -16.084 32.225 1.00 58.41 123 ILE A CA 1
ATOM 986 C C . ILE A 1 123 ? -56.118 -15.108 31.834 1.00 58.41 123 ILE A C 1
ATOM 988 O O . ILE A 1 123 ? -56.718 -14.471 32.691 1.00 58.41 123 ILE A O 1
ATOM 992 N N . LYS A 1 124 ? -56.413 -14.952 30.534 1.00 58.91 124 LYS A N 1
ATOM 993 C CA . LYS A 1 124 ? -57.443 -14.031 30.009 1.00 58.91 124 LYS A CA 1
ATOM 994 C C . LYS A 1 124 ? -58.796 -14.700 29.706 1.00 58.91 124 LYS A C 1
ATOM 996 O O . LYS A 1 124 ? -59.614 -14.105 29.008 1.00 58.91 124 LYS A O 1
ATOM 1001 N N . THR A 1 125 ? -59.014 -15.895 30.236 1.00 51.66 125 THR A N 1
ATOM 1002 C CA . THR A 1 125 ? -60.284 -16.643 30.252 1.00 51.66 125 THR A CA 1
ATOM 1003 C C . THR A 1 125 ? -60.731 -16.794 31.689 1.00 51.66 125 THR A C 1
ATOM 1005 O O . THR A 1 125 ? -61.941 -16.623 31.931 1.00 51.66 125 THR A O 1
#

Secondary structure (DSSP, 8-state):
----TTGGG---EETTTTEESS-GGG-HHHHHHHHHHHHTTTTGGGS-GGG--------------------TT---------TT-SSHHHHHHHHHHHHHT----HHHHHHHHHHHHHHHHHTT-

Organism: Sesamum radiatum (NCBI:txid300843)